Protein AF-A0A2H0P8G1-F1 (afdb_monomer_lite)

Secondary structure (DSSP, 8-state):
----------TTSHHHHHH--HHIIIIII--TTTS-GGGTBSTT---GGGB-TTHHHHHHTSSS-SS---S-GGGTS-SS----TT--TTHHHHTHHHHHHHHHHHTTT--HHHHHHHHT-TTS--TTT--TTGGGTHHHHHHH-GGGGGGT--HHHHHHHHT-TT--

Sequence (168 aa):
MCVCVAGHTKSKEAAIKKLFDHQMHTDNFFTPSDVPCETCHVNDQYEWKNMDRQGCHKCHNAKEPIMPATDPCTMCHDKYRVKPANHKVNWRLEHKTPAQANSQECRACHKERFCIKCHEERNYIMLDMHKRNYKYFHSIDARLDPKKCDRCHTVSYCTSCHTNPRIK

Radius of gyration: 25.37 Å; chains: 1; bounding box: 53×33×76 Å

pLDDT: mean 73.37, std 15.27, range [28.12, 92.69]

Foldseek 3Di:
DDDDDDDDDDDPPVLQVVLDDPCCCCPPPDPCVRPPPCLFAPPPPPDPVRTDPCSVCVAQVDPDHPDHPPDDPCSNVPDPPPDPPCNDPCCVVVVVVVCVVDVPVVVSHDDPVVVCVPVQDPPDCPVPPAHPCCVVVCVVVCVVPVVVCVVHDDPVNVCVQVVDPPDD

Structure (mmCIF, N/CA/C/O backbone):
data_AF-A0A2H0P8G1-F1
#
_entry.id   AF-A0A2H0P8G1-F1
#
loop_
_atom_site.group_PDB
_atom_site.id
_atom_site.type_symbol
_atom_site.label_atom_id
_atom_site.label_alt_id
_atom_site.label_comp_id
_atom_site.label_asym_id
_atom_site.label_entity_id
_atom_site.label_seq_id
_atom_site.pdbx_PDB_ins_code
_atom_site.Cartn_x
_atom_site.Cartn_y
_atom_site.Cartn_z
_atom_site.occupancy
_atom_site.B_iso_or_equiv
_atom_site.auth_seq_id
_atom_site.auth_comp_id
_atom_site.auth_asym_id
_atom_site.auth_atom_id
_atom_site.pdbx_PDB_model_num
ATOM 1 N N . MET A 1 1 ? -23.193 -2.548 35.865 1.00 28.12 1 MET A N 1
ATOM 2 C CA . MET A 1 1 ? -24.244 -1.989 34.986 1.00 28.12 1 MET A CA 1
ATOM 3 C C . MET A 1 1 ? -23.661 -0.758 34.313 1.00 28.12 1 MET A C 1
ATOM 5 O O . MET A 1 1 ? -23.510 0.260 34.972 1.00 28.12 1 MET A O 1
ATOM 9 N N . CYS A 1 2 ? -23.204 -0.885 33.067 1.00 30.02 2 CYS A N 1
ATOM 10 C CA . CYS A 1 2 ? -22.589 0.215 32.323 1.00 30.02 2 CYS A CA 1
ATOM 11 C C . CYS A 1 2 ? -23.701 0.935 31.546 1.00 30.02 2 CYS A C 1
ATOM 13 O O . CYS A 1 2 ? -24.391 0.302 30.752 1.00 30.02 2 CYS A O 1
ATOM 15 N N . VAL A 1 3 ? -23.938 2.216 31.828 1.00 30.86 3 VAL A N 1
ATOM 16 C CA . VAL A 1 3 ? -24.992 3.008 31.177 1.00 30.86 3 VAL A CA 1
ATOM 17 C C . VAL A 1 3 ? -24.334 3.888 30.119 1.00 30.86 3 VAL A C 1
ATOM 19 O O . VAL A 1 3 ? -23.653 4.856 30.447 1.00 30.86 3 VAL A O 1
ATOM 22 N N . CYS A 1 4 ? -24.516 3.545 28.843 1.00 39.25 4 CYS A N 1
ATOM 23 C CA . CYS A 1 4 ? -24.036 4.354 27.725 1.00 39.25 4 CYS A CA 1
ATOM 24 C C . CYS A 1 4 ? -24.962 5.561 27.513 1.00 39.25 4 CYS A C 1
ATOM 26 O O . CYS A 1 4 ? -26.141 5.408 27.197 1.00 39.25 4 CYS A O 1
ATOM 28 N N . VAL A 1 5 ? -24.429 6.775 27.662 1.00 37.91 5 VAL A N 1
ATOM 29 C CA . VAL A 1 5 ? -25.173 8.013 27.393 1.00 37.91 5 VAL A CA 1
ATOM 30 C C . VAL A 1 5 ? -25.162 8.284 25.886 1.00 37.91 5 VAL A C 1
ATOM 32 O O . VAL A 1 5 ? -24.130 8.608 25.298 1.00 37.91 5 VAL A O 1
ATOM 35 N N . ALA A 1 6 ? -26.321 8.144 25.246 1.00 44.09 6 ALA A N 1
ATOM 36 C CA . ALA A 1 6 ? -26.520 8.498 23.846 1.00 44.09 6 ALA A CA 1
ATOM 37 C C . ALA A 1 6 ? -26.500 10.028 23.673 1.00 44.09 6 ALA A C 1
ATOM 39 O O . ALA A 1 6 ? -27.291 10.736 24.292 1.00 44.09 6 ALA A O 1
ATOM 40 N N . GLY A 1 7 ? -25.622 10.557 22.811 1.00 37.62 7 GLY A N 1
ATOM 41 C CA . GLY A 1 7 ? -25.603 11.998 22.551 1.00 37.62 7 GLY A CA 1
ATOM 42 C C . GLY A 1 7 ? -24.702 12.492 21.416 1.00 37.62 7 GLY A C 1
ATOM 43 O O . GLY A 1 7 ? -23.484 12.554 21.548 1.00 37.62 7 GLY A O 1
ATOM 44 N N . HIS A 1 8 ? -25.367 12.987 20.367 1.00 31.09 8 HIS A N 1
ATOM 45 C CA . HIS A 1 8 ? -25.001 14.117 19.495 1.00 31.09 8 HIS A CA 1
ATOM 46 C C . HIS A 1 8 ? -24.235 13.888 18.170 1.00 31.09 8 HIS A C 1
ATOM 48 O O . HIS A 1 8 ? -23.299 13.096 18.023 1.00 31.09 8 HIS A O 1
ATOM 54 N N . THR A 1 9 ? -24.736 14.632 17.177 1.00 48.38 9 THR A N 1
ATOM 55 C CA . THR A 1 9 ? -24.603 14.547 15.716 1.00 48.38 9 THR A CA 1
ATOM 56 C C . THR A 1 9 ? -23.606 15.563 15.147 1.00 48.38 9 THR A C 1
ATOM 58 O O . THR A 1 9 ? -23.790 16.747 15.418 1.00 48.38 9 THR A O 1
ATOM 61 N N . LYS A 1 10 ? -22.675 15.165 14.254 1.00 37.09 10 LYS A N 1
ATOM 62 C CA . LYS A 1 10 ? -22.140 16.012 13.156 1.00 37.09 10 LYS A CA 1
ATOM 63 C C . LYS A 1 10 ? -21.762 15.189 11.906 1.00 37.09 10 LYS A C 1
ATOM 65 O O . LYS A 1 10 ? -21.290 14.058 11.960 1.00 37.09 10 LYS A O 1
ATOM 70 N N . SER A 1 11 ? -22.002 15.788 10.743 1.00 42.31 11 SER A N 1
ATOM 71 C CA . SER A 1 11 ? -22.266 15.174 9.429 1.00 42.31 11 SER A CA 1
ATOM 72 C C . SER A 1 11 ? -21.099 14.509 8.674 1.00 42.31 11 SER A C 1
ATOM 74 O O . SER A 1 11 ? -21.317 13.987 7.585 1.00 42.31 11 SER A O 1
ATOM 76 N N . LYS A 1 12 ? -19.878 14.453 9.224 1.00 40.00 12 LYS A N 1
ATOM 77 C CA . LYS A 1 12 ? -18.768 13.624 8.683 1.00 40.00 12 LYS A CA 1
ATOM 78 C C . LYS A 1 12 ? -18.439 12.405 9.556 1.00 40.00 12 LYS A C 1
ATOM 80 O O . LYS A 1 12 ? -17.724 11.513 9.112 1.00 40.00 12 LYS A O 1
ATOM 85 N N . GLU A 1 13 ? -18.985 12.356 10.769 1.00 41.91 13 GLU A N 1
ATOM 86 C CA . GLU A 1 13 ? -18.792 11.299 11.776 1.00 41.91 13 GLU A CA 1
ATOM 87 C C . GLU A 1 13 ? -19.858 10.196 11.668 1.00 41.91 13 GLU A C 1
ATOM 89 O O . GLU A 1 13 ? -19.746 9.141 12.288 1.00 41.91 13 GLU A O 1
ATOM 94 N N . ALA A 1 14 ? -20.883 10.426 10.843 1.00 42.09 14 ALA A N 1
ATOM 95 C CA . ALA A 1 14 ? -21.993 9.508 10.646 1.00 42.09 14 ALA A CA 1
ATOM 96 C C . ALA A 1 14 ? -21.565 8.173 10.021 1.00 42.09 14 ALA A C 1
ATOM 98 O O . ALA A 1 14 ? -22.169 7.167 10.346 1.00 42.09 14 ALA A O 1
ATOM 99 N N . ALA A 1 15 ? -20.529 8.127 9.173 1.00 47.50 15 ALA A N 1
ATOM 100 C CA . ALA A 1 15 ? -20.183 6.915 8.422 1.00 47.50 15 ALA A CA 1
ATOM 101 C C . ALA A 1 15 ? -19.787 5.736 9.329 1.00 47.50 15 ALA A C 1
ATOM 103 O O . ALA A 1 15 ? -20.384 4.674 9.219 1.00 47.50 15 ALA A O 1
ATOM 104 N N . ILE A 1 16 ? -18.862 5.931 10.279 1.00 47.97 16 ILE A N 1
ATOM 105 C CA . ILE A 1 16 ? -18.440 4.857 11.201 1.00 47.97 16 ILE A CA 1
ATOM 106 C C . ILE A 1 16 ? -19.551 4.546 12.212 1.00 47.97 16 ILE A C 1
ATOM 108 O O . ILE A 1 16 ? -19.827 3.378 12.451 1.00 47.97 16 ILE A O 1
ATOM 112 N N . LYS A 1 17 ? -20.255 5.564 12.738 1.00 50.66 17 LYS A N 1
ATOM 113 C CA . LYS A 1 17 ? -21.415 5.358 13.631 1.00 50.66 17 LYS A CA 1
ATOM 114 C C . LYS A 1 17 ? -22.565 4.589 12.967 1.00 50.66 17 LYS A C 1
ATOM 116 O O . LYS A 1 17 ? -23.349 3.970 13.667 1.00 50.66 17 LYS A O 1
ATOM 121 N N . LYS A 1 18 ? -22.688 4.643 11.637 1.00 56.03 18 LYS A N 1
ATOM 122 C CA . LYS A 1 18 ? -23.694 3.881 10.880 1.00 56.03 18 LYS A CA 1
ATOM 123 C C . LYS A 1 18 ? -23.269 2.437 10.607 1.00 56.03 18 LYS A C 1
ATOM 125 O O . LYS A 1 18 ? -24.108 1.641 10.209 1.00 56.03 18 LYS A O 1
ATOM 130 N N . LEU A 1 19 ? -21.977 2.140 10.745 1.00 63.88 19 LEU A N 1
ATOM 131 C CA . LEU A 1 19 ? -21.375 0.852 10.399 1.00 63.88 19 LEU A CA 1
ATOM 132 C C . LEU A 1 19 ? -21.014 0.017 11.631 1.00 63.88 19 LEU A C 1
ATOM 134 O O . LEU A 1 19 ? -21.033 -1.205 11.548 1.00 63.88 19 LEU A O 1
ATOM 138 N N . PHE A 1 20 ? -20.681 0.661 12.753 1.00 73.81 20 PHE A N 1
ATOM 139 C CA . PHE A 1 20 ? -20.391 -0.007 14.017 1.00 73.81 20 PHE A CA 1
ATOM 140 C C . PHE A 1 20 ? -21.592 0.083 14.959 1.00 73.81 20 PHE A C 1
ATOM 142 O O . PHE A 1 20 ? -21.941 1.166 15.431 1.00 73.81 20 PHE A O 1
ATOM 149 N N . ASP A 1 21 ? -22.192 -1.070 15.243 1.00 78.69 21 ASP A N 1
ATOM 150 C CA . ASP A 1 21 ? -23.281 -1.230 16.201 1.00 78.69 21 ASP A CA 1
ATOM 151 C C . ASP A 1 21 ? -22.732 -1.863 17.487 1.00 78.69 21 ASP A C 1
ATOM 153 O O . ASP A 1 21 ? -22.347 -3.034 17.505 1.00 78.69 21 ASP A O 1
ATOM 157 N N . HIS A 1 22 ? -22.666 -1.069 18.558 1.00 79.06 22 HIS A N 1
ATOM 158 C CA . HIS A 1 22 ? -22.127 -1.514 19.843 1.00 79.06 22 HIS A CA 1
ATOM 159 C C . HIS A 1 22 ? -22.974 -2.631 20.459 1.00 79.06 22 HIS A C 1
ATOM 161 O O . HIS A 1 22 ? -22.411 -3.553 21.039 1.00 79.06 22 HIS A O 1
ATOM 167 N N . GLN A 1 23 ? -24.300 -2.569 20.306 1.00 77.50 23 GLN A N 1
ATOM 168 C CA . GLN A 1 23 ? -25.208 -3.566 20.860 1.00 77.50 23 GLN A CA 1
ATOM 169 C C . GLN A 1 23 ? -25.056 -4.893 20.118 1.00 77.50 23 GLN A C 1
ATOM 171 O O . GLN A 1 23 ? -24.979 -5.948 20.733 1.00 77.50 23 GLN A O 1
ATOM 176 N N . MET A 1 24 ? -24.910 -4.847 18.793 1.00 75.81 24 MET A N 1
ATOM 177 C CA . MET A 1 24 ? -24.589 -6.036 18.009 1.00 75.81 24 MET A CA 1
ATOM 178 C C . MET A 1 24 ? -23.293 -6.697 18.506 1.00 75.81 24 MET A C 1
ATOM 180 O O . MET A 1 24 ? -23.287 -7.903 18.731 1.00 75.81 24 MET A O 1
ATOM 184 N N . HIS A 1 25 ? -22.234 -5.928 18.773 1.00 78.56 25 HIS A N 1
ATOM 185 C CA . HIS A 1 25 ? -20.965 -6.488 19.252 1.00 78.56 25 HIS A CA 1
ATOM 186 C C . HIS A 1 25 ? -21.033 -7.025 20.690 1.00 78.56 25 HIS A C 1
ATOM 188 O O . HIS A 1 25 ? -20.426 -8.062 20.938 1.00 78.56 25 HIS A O 1
ATOM 194 N N . THR A 1 26 ? -21.758 -6.378 21.611 1.00 77.38 26 THR A N 1
ATOM 195 C CA . THR A 1 26 ? -21.831 -6.810 23.023 1.00 77.38 26 THR A CA 1
ATOM 196 C C . THR A 1 26 ? -22.905 -7.849 23.329 1.00 77.38 26 THR A C 1
ATOM 198 O O . THR A 1 26 ? -22.782 -8.585 24.306 1.00 77.38 26 THR A O 1
ATOM 201 N N . ASP A 1 27 ? -23.969 -7.901 22.530 1.00 71.62 27 ASP A N 1
ATOM 202 C CA . ASP A 1 27 ? -25.131 -8.743 22.827 1.00 71.62 27 ASP A CA 1
ATOM 203 C C . ASP A 1 27 ? -25.162 -9.991 21.935 1.00 71.62 27 ASP A C 1
ATOM 205 O O . ASP A 1 27 ? -25.632 -11.039 22.370 1.00 71.62 27 ASP A O 1
ATOM 209 N N . ASN A 1 28 ? -24.649 -9.901 20.698 1.00 65.50 28 ASN A N 1
ATOM 210 C CA . ASN A 1 28 ? -24.768 -10.983 19.712 1.00 65.50 28 ASN A CA 1
ATOM 211 C C . ASN A 1 28 ? -23.452 -11.701 19.382 1.00 65.50 28 ASN A C 1
ATOM 213 O O . ASN A 1 28 ? -23.506 -12.818 18.870 1.00 65.50 28 ASN A O 1
ATOM 217 N N . PHE A 1 29 ? -22.288 -11.088 19.630 1.00 66.94 29 PHE A N 1
ATOM 218 C CA . PHE A 1 29 ? -20.992 -11.671 19.242 1.00 66.94 29 PHE A CA 1
ATOM 219 C C . PHE A 1 29 ? -20.011 -11.837 20.400 1.00 66.94 29 PHE A C 1
ATOM 221 O O . PHE A 1 29 ? -19.316 -12.850 20.438 1.00 66.94 29 PHE A O 1
ATOM 228 N N . PHE A 1 30 ? -19.945 -10.887 21.335 1.00 72.12 30 PHE A N 1
ATOM 229 C CA . PHE A 1 30 ? -18.957 -10.910 22.411 1.00 72.12 30 PHE A CA 1
ATOM 230 C C . PHE A 1 30 ? -19.566 -10.475 23.734 1.00 72.12 30 PHE A C 1
ATOM 232 O O . PHE A 1 30 ? -20.121 -9.389 23.827 1.00 72.12 30 PHE A O 1
ATOM 239 N N . THR A 1 31 ? -19.393 -11.269 24.788 1.00 66.81 31 THR A N 1
ATOM 240 C CA . THR A 1 31 ? -19.692 -10.796 26.143 1.00 66.81 31 THR A CA 1
ATOM 241 C C . THR A 1 31 ? -18.481 -10.044 26.717 1.00 66.81 31 THR A C 1
ATOM 243 O O . THR A 1 31 ? -17.351 -10.303 26.290 1.00 66.81 31 THR A O 1
ATOM 246 N N . PRO A 1 32 ? -18.651 -9.165 27.727 1.00 66.38 32 PRO A N 1
ATOM 247 C CA . PRO A 1 32 ? -17.521 -8.537 28.427 1.00 66.38 32 PRO A CA 1
ATOM 248 C C . PRO A 1 32 ? -16.532 -9.540 29.045 1.00 66.38 32 PRO A C 1
ATOM 250 O O . PRO A 1 32 ? -15.410 -9.173 29.382 1.00 66.38 32 PRO A O 1
ATOM 253 N N . SER A 1 33 ? -16.953 -10.797 29.216 1.00 67.88 33 SER A N 1
ATOM 254 C CA . SER A 1 33 ? -16.124 -11.907 29.685 1.00 67.88 33 SER A CA 1
ATOM 255 C C . SER A 1 33 ? -15.167 -12.427 28.606 1.00 67.88 33 SER A C 1
ATOM 257 O O . SER A 1 33 ? -14.058 -12.838 28.933 1.00 67.88 33 SER A O 1
ATOM 259 N N . ASP A 1 34 ? -15.583 -12.388 27.337 1.00 75.75 34 ASP A N 1
ATOM 260 C CA . ASP A 1 34 ? -14.819 -12.907 26.194 1.00 75.75 34 ASP A CA 1
ATOM 261 C C . ASP A 1 34 ? -13.966 -11.819 25.533 1.00 75.75 34 ASP A C 1
ATOM 263 O O . ASP A 1 34 ? -12.836 -12.066 25.107 1.00 75.75 34 ASP A O 1
ATOM 267 N N . VAL A 1 35 ? -14.501 -10.598 25.454 1.00 81.00 35 VAL A N 1
ATOM 268 C CA . VAL A 1 35 ? -13.804 -9.422 24.928 1.00 81.00 35 VAL A CA 1
ATOM 269 C C . VAL A 1 35 ? -13.973 -8.272 25.923 1.00 81.00 35 VAL A C 1
ATOM 271 O O . VAL A 1 35 ? -15.019 -7.619 25.932 1.00 81.00 35 VAL A O 1
ATOM 274 N N . PRO A 1 36 ? -12.950 -7.998 26.755 1.00 83.44 36 PRO A N 1
ATOM 275 C CA . PRO A 1 36 ? -12.981 -6.890 27.703 1.00 83.44 36 PRO A CA 1
ATOM 276 C C . PRO A 1 36 ? -13.148 -5.544 26.992 1.00 83.44 36 PRO A C 1
ATOM 278 O O . PRO A 1 36 ? -12.657 -5.363 25.870 1.00 83.44 36 PRO A O 1
ATOM 281 N N . CYS A 1 37 ? -13.789 -4.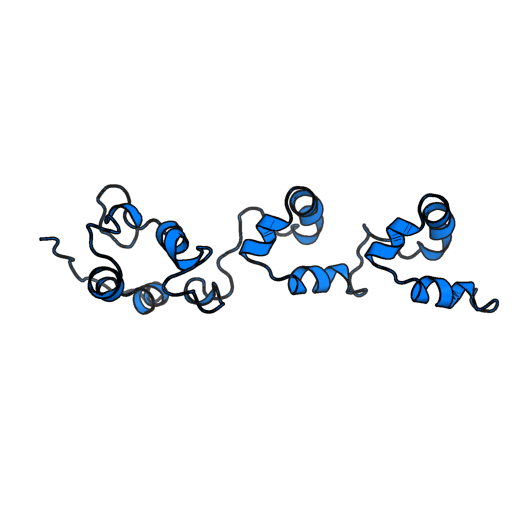580 27.653 1.00 80.69 37 CYS A N 1
ATOM 282 C CA . CYS A 1 37 ? -14.056 -3.242 27.114 1.00 80.69 37 CYS A CA 1
ATOM 283 C C . CYS A 1 37 ? -12.774 -2.532 26.645 1.00 80.69 37 CYS A C 1
ATOM 285 O O . CYS A 1 37 ? -12.772 -1.815 25.641 1.00 80.69 37 CYS A O 1
ATOM 287 N N . GLU A 1 38 ? -11.667 -2.784 27.340 1.00 82.69 38 GLU A N 1
ATOM 288 C CA . GLU A 1 38 ? -10.333 -2.232 27.099 1.00 82.69 38 GLU A CA 1
ATOM 289 C C . GLU A 1 38 ? -9.733 -2.706 25.768 1.00 82.69 38 GLU A C 1
ATOM 291 O O . GLU A 1 38 ? -8.777 -2.129 25.252 1.00 82.69 38 GLU A O 1
ATOM 296 N N . THR A 1 39 ? -10.311 -3.747 25.163 1.00 82.81 39 THR A N 1
ATOM 297 C CA . THR A 1 39 ? -9.944 -4.194 23.814 1.00 82.81 39 THR A CA 1
ATOM 298 C C . THR A 1 39 ? -10.216 -3.109 22.777 1.00 82.81 39 THR A C 1
ATOM 300 O O . THR A 1 39 ? -9.486 -3.024 21.785 1.00 82.81 39 THR A O 1
ATOM 303 N N . CYS A 1 40 ? -11.248 -2.297 23.020 1.00 80.75 40 CYS A N 1
ATOM 304 C CA . CYS A 1 40 ? -11.702 -1.231 22.138 1.00 80.75 40 CYS A CA 1
ATOM 305 C C . CYS A 1 40 ? -11.501 0.156 22.764 1.00 80.75 40 CYS A C 1
ATOM 307 O O . CYS A 1 40 ? -11.236 1.107 22.038 1.00 80.75 40 CYS A O 1
ATOM 309 N N . HIS A 1 41 ? -11.597 0.303 24.085 1.00 82.56 41 HIS A N 1
ATOM 310 C CA . HIS A 1 41 ? -11.503 1.590 24.779 1.00 82.56 41 HIS A CA 1
ATOM 311 C C . HIS A 1 41 ? -10.162 1.768 25.490 1.00 82.56 41 HIS A C 1
ATOM 313 O O . HIS A 1 41 ? -9.666 0.857 26.141 1.00 82.56 41 HIS A O 1
ATOM 319 N N . VAL A 1 42 ? -9.580 2.966 25.408 1.00 80.69 42 VAL A N 1
ATOM 320 C CA . VAL A 1 42 ? -8.323 3.284 26.099 1.00 80.69 42 VAL A CA 1
ATOM 321 C C . VAL A 1 42 ? -8.620 3.958 27.445 1.00 80.69 42 VAL A C 1
ATOM 323 O O . VAL A 1 42 ? -9.359 4.940 27.490 1.00 80.69 42 VAL A O 1
ATOM 326 N N . ASN A 1 43 ? -8.002 3.474 28.531 1.00 70.31 43 ASN A N 1
ATOM 327 C CA . ASN A 1 43 ? -7.988 4.092 29.871 1.00 70.31 43 ASN A CA 1
ATOM 328 C C . ASN A 1 43 ? -9.377 4.407 30.469 1.00 70.31 43 ASN A C 1
ATOM 330 O O . ASN A 1 43 ? -9.600 5.534 30.915 1.00 70.31 43 ASN A O 1
ATOM 334 N N . ASP A 1 44 ? -10.321 3.459 30.434 1.00 65.44 44 ASP A N 1
ATOM 335 C CA . ASP A 1 44 ? -11.703 3.641 30.928 1.00 65.44 44 ASP A CA 1
ATOM 336 C C . ASP A 1 44 ? -12.456 4.831 30.308 1.00 65.44 44 ASP A C 1
ATOM 338 O O . ASP A 1 44 ? -13.485 5.289 30.811 1.00 65.44 44 ASP A O 1
ATOM 342 N N . GLN A 1 45 ? -11.968 5.352 29.181 1.00 66.38 45 GLN A N 1
ATOM 343 C CA . GLN A 1 45 ? -12.658 6.400 28.452 1.00 66.38 45 GLN A CA 1
ATOM 344 C C . GLN A 1 45 ? -13.605 5.766 27.441 1.00 66.38 45 GLN A C 1
ATOM 346 O O . GLN A 1 45 ? -13.253 5.450 26.304 1.00 66.38 45 GLN A O 1
ATOM 351 N N . TYR A 1 46 ? -14.857 5.628 27.866 1.00 69.06 46 TYR A N 1
ATOM 352 C CA . TYR A 1 46 ? -15.956 5.076 27.072 1.00 69.06 46 TYR A CA 1
ATOM 353 C C . TYR A 1 46 ? -16.504 6.058 26.015 1.00 69.06 46 TYR A C 1
ATOM 355 O O . TYR A 1 46 ? -17.590 5.869 25.469 1.00 69.06 46 TYR A O 1
ATOM 363 N N . GLU A 1 47 ? -15.748 7.109 25.679 1.00 68.06 47 GLU A N 1
ATOM 364 C CA . GLU A 1 47 ? -16.064 7.981 24.552 1.00 68.06 47 GLU A CA 1
ATOM 365 C C . GLU A 1 47 ? -15.542 7.392 23.237 1.00 68.06 47 GLU A C 1
ATOM 367 O O . GLU A 1 47 ? -14.362 7.077 23.092 1.00 68.06 47 GLU A O 1
ATOM 372 N N . TRP A 1 48 ? -16.404 7.346 22.218 1.00 64.19 48 TRP A N 1
ATOM 373 C CA . TRP A 1 48 ? -16.077 6.848 20.871 1.00 64.19 48 TRP A CA 1
ATOM 374 C C . TRP A 1 48 ? -14.843 7.512 20.232 1.00 64.19 48 TRP A 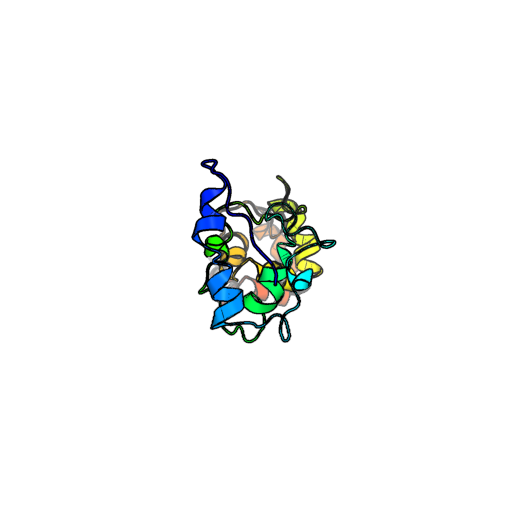C 1
ATOM 376 O O . TRP A 1 48 ? -14.202 6.935 19.353 1.00 64.19 48 TRP A O 1
ATOM 386 N N . LYS A 1 49 ? -14.514 8.739 20.651 1.00 68.38 49 LYS A N 1
ATOM 387 C CA . LYS A 1 49 ? -13.364 9.506 20.152 1.00 68.38 49 LYS A CA 1
ATOM 388 C C . LYS A 1 49 ? -12.027 8.886 20.557 1.00 68.38 49 LYS A C 1
ATOM 390 O O . LYS A 1 49 ? -11.056 9.054 19.824 1.00 68.38 49 LYS A O 1
ATOM 395 N N . ASN A 1 50 ? -12.011 8.153 21.669 1.00 70.94 50 ASN A N 1
ATOM 396 C CA . ASN A 1 50 ? -10.816 7.600 22.306 1.00 70.94 50 ASN A CA 1
ATOM 397 C C . ASN A 1 50 ? -10.742 6.070 22.171 1.00 70.94 50 ASN A C 1
ATOM 399 O O . ASN A 1 50 ? -9.983 5.411 22.876 1.00 70.94 50 ASN A O 1
ATOM 403 N N . MET A 1 51 ? -11.528 5.507 21.250 1.00 76.69 51 MET A N 1
ATOM 404 C CA . MET A 1 51 ? -11.482 4.091 20.902 1.00 76.69 51 MET A CA 1
ATOM 405 C C . MET A 1 51 ? -10.189 3.762 20.139 1.00 76.69 51 MET A C 1
ATOM 407 O O . MET A 1 51 ? -9.840 4.449 19.168 1.00 76.69 51 MET A O 1
ATOM 411 N N . ASP A 1 52 ? -9.513 2.678 20.522 1.00 80.38 52 ASP A N 1
ATOM 412 C CA . ASP A 1 52 ? -8.429 2.097 19.738 1.00 80.38 52 ASP A CA 1
ATOM 413 C C . ASP A 1 52 ? -9.004 1.434 18.482 1.00 80.38 52 ASP A C 1
ATOM 415 O O . ASP A 1 52 ? -9.572 0.342 18.504 1.00 80.38 52 ASP A O 1
ATOM 419 N N . ARG A 1 53 ? -8.825 2.101 17.341 1.00 76.75 53 ARG A N 1
ATOM 420 C CA . ARG A 1 53 ? -9.286 1.598 16.039 1.00 76.75 53 ARG A CA 1
ATOM 421 C C . ARG A 1 53 ? -8.561 0.322 15.611 1.00 76.75 53 ARG A C 1
ATOM 423 O O . ARG A 1 53 ? -9.065 -0.374 14.733 1.00 76.75 53 ARG A O 1
ATOM 430 N N . GLN A 1 54 ? -7.406 0.003 16.203 1.00 79.19 54 GLN A N 1
ATOM 431 C CA . GLN A 1 54 ? -6.736 -1.276 15.960 1.00 79.19 54 GLN A CA 1
ATOM 432 C C . GLN A 1 54 ? -7.483 -2.447 16.605 1.00 79.19 54 GLN A C 1
ATOM 434 O O . GLN A 1 54 ? -7.345 -3.573 16.126 1.00 79.19 54 GLN A O 1
ATOM 439 N N . GLY A 1 55 ? -8.333 -2.191 17.607 1.00 81.38 55 GLY A N 1
ATOM 440 C CA . GLY A 1 55 ? -9.217 -3.195 18.199 1.00 81.38 55 GLY A CA 1
ATOM 441 C C . GLY A 1 55 ? -10.060 -3.921 17.147 1.00 81.38 55 GLY A C 1
ATOM 442 O O . GLY A 1 55 ? -10.138 -5.146 17.166 1.00 81.38 55 GLY A O 1
ATOM 443 N N . CYS A 1 56 ? -10.567 -3.204 16.137 1.00 79.94 56 CYS A N 1
ATOM 444 C CA . CYS A 1 56 ? -11.342 -3.797 15.042 1.00 79.94 56 CYS A CA 1
ATOM 445 C C . CYS A 1 56 ? -10.552 -4.863 14.257 1.00 79.94 56 CYS A C 1
ATOM 447 O O . CYS A 1 56 ? -11.109 -5.877 13.835 1.00 79.94 56 CYS A O 1
ATOM 449 N N . HIS A 1 57 ? -9.246 -4.655 14.055 1.00 80.06 57 HIS A N 1
ATOM 450 C CA . HIS A 1 57 ? -8.409 -5.575 13.282 1.00 80.06 57 HIS A CA 1
ATOM 451 C C . HIS A 1 57 ? -8.115 -6.884 14.017 1.00 80.06 57 HIS A C 1
ATOM 453 O O . HIS A 1 57 ? -7.846 -7.878 13.345 1.00 80.06 57 HIS A O 1
ATOM 459 N N . LYS A 1 58 ? -8.206 -6.918 15.355 1.00 80.31 58 LYS A N 1
ATOM 460 C CA . LYS A 1 58 ? -7.957 -8.138 16.144 1.00 80.31 58 LYS A CA 1
ATOM 461 C C . LYS A 1 58 ? -8.872 -9.292 15.723 1.00 80.31 58 LYS A C 1
ATOM 463 O O . LYS A 1 58 ? -8.425 -10.432 15.694 1.00 80.31 58 LYS A O 1
ATOM 468 N N . CYS A 1 59 ? -10.116 -8.983 15.353 1.00 79.88 59 CYS A N 1
ATOM 469 C CA . CYS A 1 59 ? -11.104 -9.979 14.938 1.00 79.88 59 CYS A CA 1
ATOM 470 C C . CYS A 1 59 ? -11.355 -9.959 13.425 1.00 79.88 59 CYS A C 1
ATOM 472 O O . CYS A 1 59 ? -11.354 -11.011 12.796 1.00 79.88 59 CYS A O 1
ATOM 474 N N . HIS A 1 60 ? -11.533 -8.784 12.809 1.00 78.00 60 HIS A N 1
ATOM 475 C CA . HIS A 1 60 ? -11.922 -8.701 11.393 1.00 78.00 60 HIS A CA 1
ATOM 476 C C . HIS A 1 60 ? -10.765 -8.883 10.401 1.00 78.00 60 HIS A C 1
ATOM 478 O O . HIS A 1 60 ? -11.021 -9.118 9.222 1.00 78.00 60 HIS A O 1
ATOM 484 N N . ASN A 1 61 ? -9.511 -8.780 10.858 1.00 75.38 61 ASN A N 1
ATOM 485 C CA . ASN A 1 61 ? -8.310 -9.032 10.052 1.00 75.38 61 ASN A CA 1
ATOM 486 C C . ASN A 1 61 ? -7.542 -10.281 10.534 1.00 75.38 61 ASN A C 1
ATOM 488 O O . ASN A 1 61 ? -6.359 -10.452 10.243 1.00 75.38 61 ASN A O 1
ATOM 492 N N . ALA A 1 62 ? -8.205 -11.140 11.316 1.00 75.81 62 ALA A N 1
ATOM 493 C CA . ALA A 1 62 ? -7.668 -12.430 11.724 1.00 75.81 62 ALA A CA 1
ATOM 494 C C . ALA A 1 62 ? -7.668 -13.420 10.547 1.00 75.81 62 ALA A C 1
ATOM 496 O O . ALA A 1 62 ? -8.371 -13.232 9.555 1.00 75.81 62 ALA A O 1
ATOM 497 N N . LYS A 1 63 ? -6.900 -14.509 10.672 1.00 73.00 63 LYS A N 1
ATOM 498 C CA . LYS A 1 63 ? -6.848 -15.584 9.664 1.00 73.00 63 LYS A CA 1
ATOM 499 C C . LYS A 1 63 ? -8.217 -16.249 9.448 1.00 73.00 63 LYS A C 1
ATOM 501 O O . LYS A 1 63 ? -8.521 -16.653 8.331 1.00 73.00 63 LYS A O 1
ATOM 506 N N . GLU A 1 64 ? -9.023 -16.333 10.507 1.00 73.62 64 GLU A N 1
ATOM 507 C CA . GLU A 1 64 ? -10.363 -16.932 10.520 1.00 73.62 64 GLU A CA 1
ATOM 508 C C . GLU A 1 64 ? -11.339 -15.993 11.253 1.00 73.62 64 GLU A C 1
ATOM 510 O O . GLU A 1 64 ? -11.590 -16.150 12.447 1.00 73.62 64 GLU A O 1
ATOM 515 N N . PRO A 1 65 ? -11.832 -14.941 10.581 1.00 71.00 65 PRO A N 1
ATOM 516 C CA . PRO A 1 65 ? -12.709 -13.958 11.206 1.00 71.00 65 PRO A CA 1
ATOM 517 C C . PRO A 1 65 ? -14.141 -14.505 11.348 1.00 71.00 65 PRO A C 1
ATOM 519 O O . PRO A 1 65 ? -14.698 -15.043 10.394 1.00 71.00 65 PRO A O 1
ATOM 522 N N . ILE A 1 66 ? -14.764 -14.301 12.518 1.00 66.44 66 ILE A N 1
ATOM 523 C CA . ILE A 1 66 ? -16.167 -14.689 12.813 1.00 66.44 66 ILE A CA 1
ATOM 524 C C . ILE A 1 66 ? -17.139 -14.007 11.838 1.00 66.44 66 ILE A C 1
ATOM 526 O O . ILE A 1 66 ? -18.120 -14.589 11.385 1.00 66.44 66 ILE A O 1
ATOM 530 N N . MET A 1 67 ? -16.816 -12.767 11.473 1.00 62.22 67 MET A N 1
ATOM 531 C CA . MET A 1 67 ? -17.419 -12.049 10.364 1.00 62.22 67 MET A CA 1
ATOM 532 C C . MET A 1 67 ? -16.276 -11.411 9.571 1.00 62.22 67 MET A C 1
ATOM 534 O O . MET A 1 67 ? -15.755 -10.370 9.994 1.00 62.22 67 MET A O 1
ATOM 538 N N . PRO A 1 68 ? -15.813 -12.032 8.468 1.00 55.59 68 PRO A N 1
ATOM 539 C CA . PRO A 1 68 ? -14.839 -11.383 7.608 1.00 55.59 68 PRO A CA 1
ATOM 540 C C . PRO A 1 68 ? -15.430 -10.053 7.175 1.00 55.59 68 PRO A C 1
ATOM 542 O O . PRO A 1 68 ? -16.584 -9.999 6.746 1.00 55.59 68 PRO A O 1
ATOM 545 N N . ALA A 1 69 ? -14.643 -8.980 7.252 1.00 52.09 69 ALA A N 1
ATOM 546 C CA . ALA A 1 69 ? -14.936 -7.833 6.415 1.00 52.09 69 ALA A CA 1
ATOM 547 C C . ALA A 1 69 ? -14.925 -8.382 4.986 1.00 52.09 69 ALA A C 1
ATOM 549 O O . ALA A 1 69 ? -13.868 -8.754 4.478 1.00 52.09 69 ALA A O 1
ATOM 550 N N . THR A 1 70 ? -16.105 -8.569 4.394 1.00 48.69 70 THR A N 1
ATOM 551 C CA . THR A 1 70 ? -16.255 -9.056 3.027 1.00 48.69 70 THR A CA 1
ATOM 552 C C . THR A 1 70 ? -15.606 -8.007 2.149 1.00 48.69 70 THR A C 1
ATOM 554 O O . THR A 1 70 ? -16.242 -6.998 1.870 1.00 48.69 70 THR A O 1
ATOM 557 N N . ASP A 1 71 ? -14.317 -8.196 1.866 1.00 58.50 71 ASP A N 1
ATOM 558 C CA . ASP A 1 71 ? -13.428 -7.382 1.041 1.00 58.50 71 ASP A CA 1
ATOM 559 C C . ASP A 1 71 ? -14.174 -6.253 0.317 1.00 58.50 71 ASP A C 1
ATOM 561 O O . ASP A 1 71 ? -14.739 -6.467 -0.760 1.00 58.50 71 ASP A O 1
ATOM 565 N N . PRO A 1 72 ? -14.293 -5.086 0.975 1.00 66.81 72 PRO A N 1
ATOM 566 C CA . PRO A 1 72 ? -13.140 -4.215 1.148 1.00 66.81 72 PRO A CA 1
ATOM 567 C C . PRO A 1 72 ? -12.923 -3.666 2.571 1.00 66.81 72 PRO A C 1
ATOM 569 O O . PRO A 1 72 ? -13.860 -3.316 3.290 1.00 66.81 72 PRO A O 1
ATOM 572 N N . CYS A 1 73 ? -11.653 -3.382 2.901 1.00 68.50 73 CYS A N 1
ATOM 573 C CA . CYS A 1 73 ? -11.257 -2.455 3.975 1.00 68.50 73 CYS A CA 1
ATOM 574 C C . CYS A 1 73 ? -12.059 -1.141 3.911 1.00 68.50 73 CYS A C 1
ATOM 576 O O . CYS A 1 73 ? -12.209 -0.452 4.915 1.00 68.50 73 CYS A O 1
ATOM 578 N N . THR A 1 74 ? -12.599 -0.802 2.732 1.00 67.62 74 THR A N 1
ATOM 579 C CA . THR A 1 74 ? -13.444 0.364 2.496 1.00 67.62 74 THR A CA 1
ATOM 580 C C . THR A 1 74 ? -14.832 0.311 3.110 1.00 67.62 74 THR A C 1
ATOM 582 O O . THR A 1 74 ? -15.482 1.351 3.115 1.00 67.62 74 THR A O 1
ATOM 585 N N . MET A 1 75 ? -15.262 -0.828 3.666 1.00 69.12 75 MET A N 1
ATOM 586 C CA . MET A 1 75 ? -16.423 -0.857 4.558 1.00 69.12 75 MET A CA 1
ATOM 587 C C . MET A 1 75 ? -16.187 0.103 5.717 1.00 69.12 75 MET A C 1
ATOM 589 O O . MET A 1 75 ? -16.988 0.997 5.927 1.00 69.12 75 MET A O 1
ATOM 593 N N . CYS A 1 76 ? -15.033 0.011 6.382 1.00 72.56 76 CYS A N 1
ATOM 594 C CA . CYS A 1 76 ? -14.669 0.919 7.473 1.00 72.56 76 CYS A CA 1
ATOM 595 C C . CYS A 1 76 ? -13.847 2.133 6.995 1.00 72.56 76 CYS A C 1
ATOM 597 O O . CYS A 1 76 ? -13.880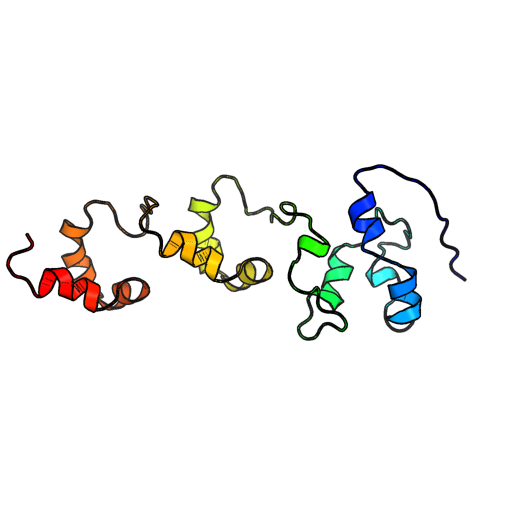 3.202 7.607 1.00 72.56 76 CYS A O 1
ATOM 599 N N . HIS A 1 77 ? -13.106 1.994 5.894 1.00 74.81 77 HIS A N 1
ATOM 600 C CA . HIS A 1 77 ? -12.163 2.989 5.384 1.00 74.81 77 HIS A CA 1
ATOM 601 C C . HIS A 1 77 ? -12.566 3.552 4.015 1.00 74.81 77 HIS A C 1
ATOM 603 O O . HIS A 1 77 ? -11.996 3.178 2.991 1.00 74.81 77 HIS A O 1
ATOM 609 N N . ASP A 1 78 ? -13.513 4.488 3.977 1.00 67.75 78 ASP A N 1
ATOM 610 C CA . ASP A 1 78 ? -14.003 5.066 2.718 1.00 67.75 78 ASP A CA 1
ATOM 611 C C . ASP A 1 78 ? -12.863 5.628 1.828 1.00 67.75 78 ASP A C 1
ATOM 613 O O . ASP A 1 78 ? -12.148 6.573 2.191 1.00 67.75 78 ASP A O 1
ATOM 617 N N . LYS A 1 79 ? -12.699 4.927 0.695 1.00 56.09 79 LYS A N 1
ATOM 618 C CA . LYS A 1 79 ? -11.941 5.090 -0.563 1.00 56.09 79 LYS A CA 1
ATOM 619 C C . LYS A 1 79 ? -10.509 5.657 -0.566 1.00 56.09 79 LYS A C 1
ATOM 621 O O . LYS A 1 79 ? -9.788 5.366 -1.516 1.00 56.09 79 LYS A O 1
ATOM 626 N N . TYR A 1 80 ? -10.043 6.394 0.447 1.00 54.47 80 TYR A N 1
ATOM 627 C CA . TYR A 1 80 ? -8.742 7.095 0.399 1.00 54.47 80 TYR A CA 1
ATOM 628 C C . TYR A 1 80 ? -8.011 7.272 1.741 1.00 54.47 80 TYR A C 1
ATOM 630 O O . TYR A 1 80 ? -7.049 8.038 1.808 1.00 54.47 80 TYR A O 1
ATOM 638 N N . ARG A 1 81 ? -8.437 6.616 2.829 1.00 62.00 81 ARG A N 1
ATOM 639 C CA . ARG A 1 81 ? -7.945 6.974 4.178 1.00 62.00 81 ARG A CA 1
ATOM 640 C C . ARG A 1 81 ? -6.909 6.055 4.812 1.00 62.00 81 ARG A C 1
ATOM 642 O O . ARG A 1 81 ? -6.273 6.488 5.768 1.00 62.00 81 ARG A O 1
ATOM 649 N N . VAL A 1 82 ? -6.675 4.850 4.292 1.00 73.19 82 VAL A N 1
ATOM 650 C CA . VAL A 1 82 ? -5.565 4.012 4.784 1.00 73.19 82 VAL A CA 1
ATOM 651 C C . VAL A 1 82 ? -4.363 4.232 3.891 1.00 73.19 82 VAL A C 1
ATOM 653 O O . VAL A 1 82 ? -4.099 3.491 2.950 1.00 73.19 82 VAL A O 1
ATOM 656 N N . LYS A 1 83 ? -3.668 5.327 4.170 1.00 78.00 83 LYS A N 1
ATOM 657 C CA . LYS A 1 83 ? -2.410 5.668 3.530 1.00 78.00 83 LYS A CA 1
ATOM 658 C C . LYS A 1 83 ? -1.333 5.666 4.613 1.00 78.00 83 LYS A C 1
ATOM 660 O O . LYS A 1 83 ? -1.306 6.600 5.415 1.00 78.00 83 LYS A O 1
ATOM 665 N N . PRO A 1 84 ? -0.483 4.629 4.681 1.00 80.94 84 PRO A N 1
ATOM 666 C CA . PRO A 1 84 ? 0.587 4.586 5.668 1.00 80.94 84 PRO A CA 1
ATOM 667 C C . PRO A 1 84 ? 1.534 5.784 5.514 1.00 80.94 84 PRO A C 1
ATOM 669 O O . PRO A 1 84 ? 1.685 6.338 4.422 1.00 80.94 84 PRO A O 1
ATOM 672 N N . ALA A 1 85 ? 2.205 6.177 6.598 1.00 83.38 85 ALA A N 1
ATOM 673 C CA . ALA A 1 85 ? 3.063 7.367 6.625 1.00 83.38 85 ALA A CA 1
ATOM 674 C C . ALA A 1 85 ? 4.214 7.335 5.595 1.00 83.38 85 ALA A C 1
ATOM 676 O O . ALA A 1 85 ? 4.705 8.383 5.171 1.00 83.38 85 ALA A O 1
ATOM 677 N N . ASN A 1 86 ? 4.630 6.141 5.161 1.00 82.56 86 ASN A N 1
ATOM 678 C CA . ASN A 1 86 ? 5.665 5.952 4.144 1.00 82.56 86 ASN A CA 1
ATOM 679 C C . ASN A 1 86 ? 5.177 6.205 2.703 1.00 82.56 86 ASN A C 1
ATOM 681 O O . ASN A 1 86 ? 6.009 6.396 1.822 1.00 82.56 86 ASN A O 1
ATOM 685 N N . HIS A 1 87 ? 3.867 6.292 2.443 1.00 89.19 87 HIS A N 1
ATOM 686 C CA . HIS A 1 87 ? 3.319 6.536 1.103 1.00 89.19 87 HIS A CA 1
ATOM 687 C C . HIS A 1 87 ? 3.438 8.020 0.702 1.00 89.19 87 HIS A C 1
ATOM 689 O O . HIS A 1 87 ? 2.462 8.702 0.402 1.00 89.19 87 HIS A O 1
ATOM 695 N N . LYS A 1 88 ? 4.637 8.591 0.712 1.00 88.06 88 LYS A N 1
ATOM 696 C CA . LYS A 1 88 ? 4.856 10.006 0.372 1.00 88.06 88 LYS A CA 1
ATOM 697 C C . LYS A 1 88 ? 4.671 10.265 -1.132 1.00 88.06 88 LYS A C 1
ATOM 699 O O . LYS A 1 88 ? 4.419 9.353 -1.916 1.00 88.06 88 LYS A O 1
ATOM 704 N N . VAL A 1 89 ? 4.738 11.530 -1.554 1.00 87.44 89 VAL A N 1
ATOM 705 C CA . VAL A 1 89 ? 4.534 11.937 -2.966 1.00 87.44 89 VAL A CA 1
ATOM 706 C C . VAL A 1 89 ? 5.484 11.196 -3.923 1.00 87.44 89 VAL A C 1
ATOM 708 O O . VAL A 1 89 ? 5.098 10.816 -5.025 1.00 87.44 89 VAL A O 1
ATOM 711 N N . ASN A 1 90 ? 6.702 10.924 -3.469 1.00 86.62 90 ASN A N 1
ATOM 712 C CA . ASN A 1 90 ? 7.766 10.211 -4.172 1.00 86.62 90 ASN A CA 1
ATOM 713 C C . ASN A 1 90 ? 7.737 8.680 -3.987 1.00 86.62 90 ASN A C 1
ATOM 715 O O . ASN A 1 90 ? 8.651 8.003 -4.455 1.00 86.62 90 ASN A O 1
ATOM 719 N N . TRP A 1 91 ? 6.686 8.106 -3.386 1.00 87.62 91 TRP A N 1
ATOM 720 C CA . TRP A 1 91 ? 6.577 6.660 -3.138 1.00 87.62 91 TRP A CA 1
ATOM 721 C C . TRP A 1 91 ? 6.827 5.809 -4.389 1.00 87.62 91 TRP A C 1
ATOM 723 O O . TRP A 1 91 ? 7.460 4.761 -4.318 1.00 87.62 91 TRP A O 1
ATOM 733 N N . ARG A 1 92 ? 6.409 6.282 -5.569 1.00 84.25 92 ARG A N 1
ATOM 734 C CA . ARG A 1 92 ? 6.651 5.574 -6.838 1.00 84.25 92 ARG A CA 1
ATOM 735 C C . ARG A 1 92 ? 8.135 5.290 -7.098 1.00 84.25 92 ARG A C 1
ATOM 737 O O . ARG A 1 92 ? 8.427 4.262 -7.692 1.00 84.25 92 ARG A O 1
ATOM 744 N N . LEU A 1 93 ? 9.040 6.149 -6.634 1.00 81.38 93 LEU A N 1
ATOM 745 C CA . LEU A 1 93 ? 10.490 5.978 -6.768 1.00 81.38 93 LEU A CA 1
ATOM 746 C C . LEU A 1 93 ? 11.105 5.260 -5.558 1.00 81.38 93 LEU A C 1
ATOM 748 O O . LEU A 1 93 ? 12.080 4.533 -5.699 1.00 81.38 93 LEU A O 1
ATOM 752 N N . GLU A 1 94 ? 10.527 5.432 -4.369 1.00 87.31 94 GLU A N 1
ATOM 753 C CA . GLU A 1 94 ? 11.127 4.941 -3.122 1.00 87.31 94 GLU A CA 1
ATOM 754 C C . GLU A 1 94 ? 10.613 3.573 -2.672 1.00 87.31 94 GLU A C 1
ATOM 756 O O . GLU A 1 94 ? 11.268 2.923 -1.863 1.00 87.31 94 GLU A O 1
ATOM 761 N N . HIS A 1 95 ? 9.479 3.097 -3.202 1.00 90.94 95 HIS A N 1
ATOM 762 C CA . HIS A 1 95 ? 8.858 1.847 -2.751 1.00 90.94 95 HIS A CA 1
ATOM 763 C C . HIS A 1 95 ? 9.714 0.600 -3.005 1.00 90.94 95 HIS A C 1
ATOM 765 O O . HIS A 1 95 ? 9.469 -0.428 -2.380 1.00 90.94 95 HIS A O 1
ATOM 771 N N . LYS A 1 96 ? 10.726 0.675 -3.883 1.00 87.69 96 LYS A N 1
ATOM 772 C CA . LYS A 1 96 ? 11.644 -0.434 -4.176 1.00 87.69 96 LYS A CA 1
ATOM 773 C C . LYS A 1 96 ? 12.308 -0.970 -2.908 1.00 87.69 96 LYS A C 1
ATOM 775 O O . LYS A 1 96 ? 12.273 -2.171 -2.676 1.00 87.69 96 LYS A O 1
ATOM 780 N N . THR A 1 97 ? 12.887 -0.094 -2.090 1.00 90.06 97 THR A N 1
ATOM 781 C CA . THR A 1 97 ? 13.619 -0.485 -0.877 1.00 90.06 97 THR A CA 1
ATOM 782 C C . THR A 1 97 ? 12.729 -1.220 0.136 1.00 90.06 97 THR A C 1
ATOM 784 O O . THR A 1 97 ? 13.069 -2.345 0.497 1.00 90.06 97 THR A O 1
ATOM 787 N N . PRO A 1 98 ? 11.572 -0.678 0.570 1.00 91.06 98 PRO A N 1
ATOM 788 C CA . PRO A 1 98 ? 10.676 -1.402 1.468 1.00 91.06 98 PRO A CA 1
ATOM 789 C C . PRO A 1 98 ? 10.041 -2.635 0.811 1.00 91.06 98 PRO A C 1
ATOM 791 O O . PRO A 1 98 ? 9.866 -3.639 1.492 1.00 91.06 98 PRO A O 1
ATOM 794 N N . ALA A 1 99 ? 9.757 -2.624 -0.498 1.00 90.38 99 ALA A N 1
ATOM 795 C CA . ALA A 1 99 ? 9.245 -3.811 -1.189 1.00 90.38 99 ALA A CA 1
ATOM 796 C C . ALA A 1 99 ? 10.272 -4.957 -1.224 1.00 90.38 99 ALA A C 1
ATOM 798 O O . ALA A 1 99 ? 9.894 -6.120 -1.098 1.00 90.38 99 ALA A O 1
ATOM 799 N N . GLN A 1 100 ? 11.563 -4.636 -1.367 1.00 87.75 100 GLN A N 1
ATOM 800 C CA . GLN A 1 100 ? 12.659 -5.605 -1.281 1.00 87.75 100 GLN A CA 1
ATOM 801 C C . GLN A 1 100 ? 12.885 -6.102 0.148 1.00 87.75 100 GLN A C 1
ATOM 803 O O . GLN A 1 100 ? 13.199 -7.274 0.331 1.00 87.75 100 GLN A O 1
ATOM 808 N N . ALA A 1 101 ? 12.725 -5.227 1.143 1.00 92.69 101 ALA A N 1
ATOM 809 C CA . ALA A 1 101 ? 12.879 -5.591 2.546 1.00 92.69 101 ALA A CA 1
ATOM 810 C C . ALA A 1 101 ? 11.744 -6.505 3.032 1.00 92.69 101 ALA A C 1
ATOM 812 O O . ALA A 1 101 ? 12.013 -7.528 3.656 1.00 92.69 101 ALA A O 1
ATOM 813 N N . ASN A 1 102 ? 10.483 -6.152 2.747 1.00 89.12 102 ASN A N 1
ATOM 814 C CA . ASN A 1 102 ? 9.325 -6.922 3.190 1.00 89.12 102 ASN A CA 1
ATOM 815 C C . ASN A 1 102 ? 8.073 -6.703 2.315 1.00 89.12 102 ASN A C 1
ATOM 817 O O . ASN A 1 102 ? 7.146 -5.972 2.667 1.00 89.12 102 ASN A O 1
ATOM 821 N N . SER A 1 103 ? 7.999 -7.395 1.175 1.00 87.81 103 SER A N 1
ATOM 822 C CA . SER A 1 103 ? 6.831 -7.338 0.276 1.00 87.81 103 SER A CA 1
ATOM 823 C C . SER A 1 103 ? 5.510 -7.800 0.921 1.00 87.81 103 SER A C 1
ATOM 825 O O . SER A 1 103 ? 4.427 -7.450 0.446 1.00 87.81 103 SER A O 1
ATOM 827 N N . GLN A 1 104 ? 5.579 -8.603 1.990 1.00 87.19 104 GLN A N 1
ATOM 828 C CA . GLN A 1 104 ? 4.421 -9.169 2.682 1.00 87.19 104 GLN A CA 1
ATOM 829 C C . GLN A 1 104 ? 3.578 -8.059 3.326 1.00 87.19 104 GLN A C 1
ATOM 831 O O . GLN A 1 104 ? 2.354 -8.149 3.302 1.00 87.19 104 GLN A O 1
ATOM 836 N N . GLU A 1 105 ? 4.203 -6.988 3.827 1.00 85.44 105 GLU A N 1
ATOM 837 C CA . GLU A 1 105 ? 3.500 -5.847 4.434 1.00 85.44 105 GLU A CA 1
ATOM 838 C C . GLU A 1 105 ? 2.576 -5.144 3.442 1.00 85.44 105 GLU A C 1
ATOM 840 O O . GLU A 1 105 ? 1.481 -4.708 3.793 1.00 85.44 105 GLU A O 1
ATOM 845 N N . CYS A 1 106 ? 2.975 -5.080 2.171 1.00 87.31 106 CYS A N 1
ATOM 846 C CA . CYS A 1 106 ? 2.150 -4.484 1.127 1.00 87.31 106 CYS A CA 1
ATOM 847 C C . CYS A 1 106 ? 0.855 -5.279 0.925 1.00 87.31 106 CYS A C 1
ATOM 849 O O . CYS A 1 106 ? -0.186 -4.686 0.643 1.00 87.31 106 CYS A O 1
ATOM 851 N N . ARG A 1 107 ? 0.899 -6.606 1.115 1.00 84.00 107 ARG A N 1
ATOM 852 C CA . ARG A 1 107 ? -0.246 -7.505 0.913 1.00 84.00 107 ARG A CA 1
ATOM 853 C C . ARG A 1 107 ? -1.334 -7.374 1.971 1.00 84.00 107 ARG A C 1
ATOM 855 O O . ARG A 1 107 ? -2.443 -7.842 1.736 1.00 84.00 107 ARG A O 1
ATOM 862 N N . ALA A 1 108 ? -1.056 -6.681 3.076 1.00 78.75 108 ALA A N 1
ATOM 863 C CA . ALA A 1 108 ? -2.077 -6.322 4.055 1.00 78.75 108 ALA A CA 1
ATOM 864 C C . ALA A 1 108 ? -3.146 -5.378 3.468 1.00 78.75 108 ALA A C 1
ATOM 866 O O . ALA A 1 108 ? -4.290 -5.402 3.908 1.00 78.75 108 ALA A O 1
ATOM 867 N N . CYS A 1 109 ? -2.783 -4.567 2.464 1.00 80.44 109 CYS A N 1
ATOM 868 C CA . CYS A 1 109 ? -3.686 -3.589 1.844 1.00 80.44 109 CYS A CA 1
ATOM 869 C C . CYS A 1 109 ? -3.795 -3.732 0.315 1.00 80.44 109 CYS A C 1
ATOM 871 O O . CYS A 1 109 ? -4.809 -3.358 -0.276 1.00 80.44 109 CYS A O 1
ATOM 873 N N . HIS A 1 110 ? -2.756 -4.236 -0.354 1.00 84.00 110 HIS A N 1
ATOM 874 C CA . HIS A 1 110 ? -2.660 -4.302 -1.810 1.00 84.00 110 HIS A CA 1
ATOM 875 C C . HIS A 1 110 ? -2.714 -5.739 -2.323 1.00 84.00 110 HIS A C 1
ATOM 877 O O . HIS A 1 110 ? -2.001 -6.623 -1.861 1.00 84.00 110 HIS A O 1
ATOM 883 N N . LYS A 1 111 ? -3.526 -5.954 -3.360 1.00 84.44 111 LYS A N 1
ATOM 884 C CA . LYS A 1 111 ? -3.546 -7.211 -4.122 1.00 84.44 111 LYS A CA 1
ATOM 885 C C . LYS A 1 111 ? -2.420 -7.234 -5.160 1.00 84.44 111 LYS A C 1
ATOM 887 O O . LYS A 1 111 ? -2.007 -6.175 -5.625 1.00 84.44 111 LYS A O 1
ATOM 892 N N . GLU A 1 112 ? -2.033 -8.420 -5.623 1.00 83.81 112 GLU A N 1
ATOM 893 C CA . GLU A 1 112 ? -0.976 -8.605 -6.639 1.00 83.81 112 GLU A CA 1
ATOM 894 C C . GLU A 1 112 ? -1.176 -7.734 -7.891 1.00 83.81 112 GLU A C 1
ATOM 896 O O . GLU A 1 112 ? -0.242 -7.131 -8.415 1.00 83.81 112 GLU A O 1
ATOM 901 N N . ARG A 1 113 ? -2.437 -7.542 -8.302 1.00 82.62 113 ARG A N 1
ATOM 902 C CA . ARG A 1 113 ? -2.799 -6.674 -9.432 1.00 82.62 113 ARG A CA 1
ATOM 903 C C . ARG A 1 113 ? -2.279 -5.227 -9.332 1.00 82.62 113 ARG A C 1
ATOM 905 O O . ARG A 1 113 ? -2.180 -4.538 -10.340 1.00 82.62 113 ARG A O 1
ATOM 912 N N . PHE A 1 114 ? -2.010 -4.730 -8.122 1.00 84.94 114 PHE A N 1
ATOM 913 C CA . PHE A 1 114 ? -1.465 -3.386 -7.918 1.00 84.94 114 PHE A CA 1
ATOM 914 C C . PHE A 1 114 ? 0.016 -3.314 -8.306 1.00 84.94 114 PHE A C 1
ATOM 916 O O . PHE A 1 114 ? 0.449 -2.283 -8.816 1.00 84.94 114 PHE A O 1
ATOM 923 N N . CYS A 1 115 ? 0.765 -4.400 -8.096 1.00 85.06 115 CYS A N 1
ATOM 924 C CA . CYS A 1 115 ? 2.172 -4.520 -8.464 1.00 85.06 115 CYS A CA 1
ATOM 925 C C . CYS A 1 115 ? 2.304 -4.561 -9.992 1.00 85.06 115 CYS A C 1
ATOM 927 O O . CYS A 1 115 ? 2.977 -3.719 -10.590 1.00 85.06 115 CYS A O 1
ATOM 929 N N . ILE A 1 116 ? 1.578 -5.483 -10.630 1.00 81.25 116 ILE A N 1
ATOM 930 C CA . ILE A 1 116 ? 1.674 -5.730 -12.077 1.00 81.25 116 ILE A CA 1
ATOM 931 C C . ILE A 1 116 ? 1.252 -4.518 -12.913 1.00 81.25 116 ILE A C 1
ATOM 933 O O . ILE A 1 116 ? 1.844 -4.257 -13.955 1.00 81.25 116 ILE A O 1
ATOM 937 N N . LYS A 1 117 ? 0.314 -3.697 -12.416 1.00 82.00 117 LYS A N 1
ATOM 938 C CA . LYS A 1 117 ? -0.128 -2.479 -13.110 1.00 82.00 117 LYS A CA 1
ATOM 939 C C . LYS A 1 117 ? 1.030 -1.535 -13.452 1.00 82.00 117 LYS A C 1
ATOM 941 O O . LYS A 1 117 ? 0.966 -0.821 -14.434 1.00 82.00 117 LYS A O 1
ATOM 946 N N . CYS A 1 118 ? 2.091 -1.499 -12.653 1.00 80.88 118 CYS A N 1
ATOM 947 C CA . CYS A 1 118 ? 3.270 -0.693 -12.982 1.00 80.88 118 CYS A CA 1
ATOM 948 C C . CYS A 1 118 ? 4.460 -1.549 -13.421 1.00 80.88 118 CYS A C 1
ATOM 950 O O . CYS A 1 118 ? 5.256 -1.085 -14.231 1.00 80.88 118 CYS A O 1
ATOM 952 N N . HIS A 1 119 ? 4.607 -2.759 -12.876 1.00 80.06 119 HIS A N 1
ATOM 953 C CA . HIS A 1 119 ? 5.780 -3.608 -13.113 1.00 80.06 119 HIS A CA 1
ATOM 954 C C . HIS A 1 119 ? 5.688 -4.457 -14.392 1.00 80.06 119 HIS A C 1
ATOM 956 O O . HIS A 1 119 ? 6.721 -4.896 -14.887 1.00 80.06 119 HIS A O 1
ATOM 962 N N . GLU A 1 120 ? 4.497 -4.617 -14.978 1.00 73.75 120 GLU A N 1
ATOM 963 C CA . GLU A 1 120 ? 4.307 -5.232 -16.304 1.00 73.75 120 GLU A CA 1
ATOM 964 C C . GLU A 1 120 ? 3.976 -4.201 -17.398 1.00 73.75 120 GLU A C 1
ATOM 966 O O . GLU A 1 120 ? 4.246 -4.429 -18.581 1.00 73.75 120 GLU A O 1
ATOM 971 N N . GLU A 1 121 ? 3.418 -3.041 -17.032 1.00 67.25 121 GLU A N 1
ATOM 972 C CA . GLU A 1 121 ? 3.081 -1.998 -18.001 1.00 67.25 121 GLU A CA 1
ATOM 973 C C . GLU A 1 121 ? 4.335 -1.300 -18.554 1.00 67.25 121 GLU A C 1
ATOM 975 O O . GLU A 1 121 ? 5.073 -0.609 -17.853 1.00 67.25 121 GLU A O 1
ATOM 980 N N . ARG A 1 122 ? 4.517 -1.373 -19.878 1.00 60.06 122 ARG A N 1
ATOM 981 C CA . ARG A 1 122 ? 5.594 -0.678 -20.614 1.00 60.06 122 ARG A CA 1
ATOM 982 C C . ARG A 1 122 ? 5.356 0.830 -20.792 1.00 60.06 122 ARG A C 1
ATOM 984 O O . ARG A 1 122 ? 6.143 1.503 -21.454 1.00 60.06 122 ARG A O 1
ATOM 991 N N . ASN A 1 123 ? 4.265 1.354 -20.234 1.00 59.59 123 ASN A N 1
ATOM 992 C CA . ASN A 1 123 ? 3.800 2.730 -20.435 1.00 59.59 123 ASN A CA 1
ATOM 993 C C . ASN A 1 123 ? 4.508 3.744 -19.529 1.00 59.59 123 ASN A C 1
ATOM 995 O O . ASN A 1 123 ? 4.427 4.952 -19.758 1.00 59.59 123 ASN A O 1
ATOM 999 N N . TYR A 1 124 ? 5.204 3.270 -18.496 1.00 60.81 124 TYR A N 1
ATOM 1000 C CA . TYR A 1 124 ? 5.966 4.121 -17.597 1.00 60.81 124 TYR A CA 1
ATOM 1001 C C . TYR A 1 124 ? 7.447 4.064 -17.958 1.00 60.81 124 TYR A C 1
ATOM 1003 O O . TYR A 1 124 ? 8.004 2.996 -18.209 1.00 60.81 124 TYR A O 1
ATOM 1011 N N . ILE A 1 125 ? 8.104 5.228 -17.965 1.00 54.72 125 ILE A N 1
ATOM 1012 C CA . ILE A 1 125 ? 9.563 5.304 -18.065 1.00 54.72 125 ILE A CA 1
ATOM 1013 C C . ILE A 1 125 ? 10.131 4.812 -16.729 1.00 54.72 125 ILE A C 1
ATOM 1015 O O . ILE A 1 125 ? 10.460 5.598 -15.844 1.00 54.72 125 ILE A O 1
ATOM 1019 N N . MET A 1 126 ? 10.203 3.495 -16.570 1.00 58.66 126 MET A N 1
ATOM 1020 C CA . MET A 1 126 ? 10.885 2.851 -15.456 1.00 58.66 126 MET A CA 1
ATOM 1021 C C . MET A 1 126 ? 12.385 2.913 -15.751 1.00 58.66 126 MET A C 1
ATOM 1023 O O . MET A 1 126 ? 12.957 1.982 -16.317 1.00 58.66 126 MET A O 1
ATOM 1027 N N . LEU A 1 127 ? 13.015 4.046 -15.416 1.00 55.38 127 LEU A N 1
ATOM 1028 C CA . LEU A 1 127 ? 14.457 4.267 -15.611 1.00 55.38 127 LEU A CA 1
ATOM 1029 C C . LEU A 1 127 ? 15.321 3.202 -14.913 1.00 55.38 127 LEU A C 1
ATOM 1031 O O . LEU A 1 127 ? 16.459 2.988 -15.326 1.00 55.38 127 LEU A O 1
ATOM 1035 N N . ASP A 1 128 ? 14.763 2.535 -13.900 1.00 59.31 128 ASP A N 1
ATOM 1036 C CA . ASP A 1 128 ? 15.451 1.541 -13.078 1.00 59.31 128 ASP A CA 1
ATOM 1037 C C . ASP A 1 128 ? 15.471 0.126 -13.661 1.00 59.31 128 ASP A C 1
ATOM 1039 O O . ASP A 1 128 ? 16.316 -0.664 -13.248 1.00 59.31 128 ASP A O 1
ATOM 1043 N N . MET A 1 129 ? 14.562 -0.221 -14.583 1.00 66.06 129 MET A N 1
ATOM 1044 C CA . MET A 1 129 ? 14.570 -1.564 -15.180 1.00 66.06 129 MET A CA 1
ATOM 1045 C C . MET A 1 129 ? 15.523 -1.587 -16.364 1.00 66.06 129 MET A C 1
ATOM 1047 O O . MET A 1 129 ? 16.547 -2.255 -16.321 1.00 66.06 129 MET A O 1
ATOM 1051 N N . HIS A 1 130 ? 15.235 -0.780 -17.387 1.00 75.75 130 HIS A N 1
ATOM 1052 C CA . HIS A 1 130 ? 16.080 -0.634 -18.564 1.00 75.75 130 HIS A CA 1
ATOM 1053 C C . HIS A 1 130 ? 15.953 0.791 -19.116 1.00 75.75 130 HIS A C 1
ATOM 1055 O O . HIS A 1 130 ? 14.850 1.317 -19.276 1.00 75.75 130 HIS A O 1
ATOM 1061 N N . LYS A 1 131 ? 17.072 1.425 -19.477 1.00 74.69 131 LYS A N 1
ATOM 1062 C CA . LYS A 1 131 ? 17.044 2.702 -20.214 1.00 74.69 131 LYS A CA 1
ATOM 1063 C C . LYS A 1 131 ? 16.457 2.493 -21.620 1.00 74.69 131 LYS A C 1
ATOM 1065 O O . LYS A 1 131 ? 16.509 1.394 -22.165 1.00 74.69 131 LYS A O 1
ATOM 1070 N N . ARG A 1 132 ? 15.968 3.556 -22.275 1.00 73.62 132 ARG A N 1
ATOM 1071 C CA . ARG A 1 132 ? 15.419 3.474 -23.654 1.00 73.62 132 ARG A CA 1
ATOM 1072 C C . ARG A 1 132 ? 16.387 2.848 -24.668 1.00 73.62 132 ARG A C 1
ATOM 1074 O O . ARG A 1 132 ? 15.959 2.210 -25.620 1.00 73.62 132 ARG A O 1
ATOM 1081 N N . ASN A 1 133 ? 17.688 3.021 -24.460 1.00 81.50 133 ASN A N 1
ATOM 1082 C CA . ASN A 1 133 ? 18.757 2.492 -25.304 1.00 81.50 133 ASN A CA 1
ATOM 1083 C C . ASN A 1 133 ? 19.269 1.109 -24.858 1.00 81.50 133 ASN A C 1
ATOM 1085 O O . ASN A 1 133 ? 20.285 0.648 -25.369 1.00 81.50 133 ASN A O 1
ATOM 1089 N N . TYR A 1 134 ? 18.584 0.420 -23.940 1.00 86.06 134 TYR A N 1
ATOM 1090 C CA . TYR A 1 134 ? 19.041 -0.864 -23.405 1.00 86.06 134 TYR A CA 1
ATOM 1091 C C . TYR A 1 134 ? 19.215 -1.951 -24.471 1.00 86.06 134 TYR A C 1
ATOM 1093 O O . TYR A 1 134 ? 20.104 -2.786 -24.337 1.00 86.06 134 TYR A O 1
ATOM 1101 N N . LYS A 1 135 ? 18.477 -1.891 -25.593 1.00 86.38 135 LYS A N 1
ATOM 1102 C CA . LYS A 1 135 ? 18.687 -2.785 -26.749 1.00 86.38 135 LYS A CA 1
ATOM 1103 C C . LYS A 1 135 ? 20.158 -2.824 -27.201 1.00 86.38 135 LYS A C 1
ATOM 1105 O O . LYS A 1 135 ? 20.617 -3.879 -27.615 1.00 86.38 135 LYS A O 1
ATOM 1110 N N . TYR A 1 136 ? 20.912 -1.736 -27.067 1.00 87.69 136 TYR A N 1
ATOM 1111 C CA . TYR A 1 136 ? 22.322 -1.688 -27.472 1.00 87.69 136 TYR A CA 1
ATOM 1112 C C . TYR A 1 136 ? 23.296 -2.264 -26.433 1.00 87.69 136 TYR A C 1
ATOM 1114 O O . TYR A 1 136 ? 24.430 -2.578 -26.779 1.00 87.69 136 TYR A O 1
ATOM 1122 N N . PHE A 1 137 ? 22.868 -2.426 -25.177 1.00 87.62 137 PHE A N 1
ATOM 1123 C CA . PHE A 1 137 ? 23.737 -2.823 -24.060 1.00 87.62 137 PHE A CA 1
ATOM 1124 C C . PHE A 1 137 ? 23.319 -4.139 -23.392 1.00 87.62 137 PHE A C 1
ATOM 1126 O O . PHE A 1 137 ? 24.112 -4.722 -22.655 1.00 87.62 137 PHE A O 1
ATOM 1133 N N . HIS A 1 138 ? 22.117 -4.649 -23.684 1.00 90.56 138 HIS A N 1
ATOM 1134 C CA . HIS A 1 138 ? 21.587 -5.869 -23.070 1.00 90.56 138 HIS A CA 1
ATOM 1135 C C . HIS A 1 138 ? 22.459 -7.104 -23.329 1.00 90.56 138 HIS A C 1
ATOM 1137 O O . HIS A 1 138 ? 22.379 -8.071 -22.582 1.00 90.56 138 HIS A O 1
ATOM 1143 N N . SER A 1 139 ? 23.310 -7.081 -24.360 1.00 91.38 139 SER A N 1
ATOM 1144 C CA . SER A 1 139 ? 24.247 -8.165 -24.665 1.00 91.38 139 SER A CA 1
ATOM 1145 C C . SER A 1 139 ? 25.261 -8.405 -23.545 1.00 91.38 139 SER A C 1
ATOM 1147 O O . SER A 1 139 ? 25.631 -9.551 -23.307 1.00 91.38 139 SER A O 1
ATOM 1149 N N . ILE A 1 140 ? 25.691 -7.356 -22.838 1.00 91.56 140 ILE A N 1
ATOM 1150 C CA . ILE A 1 140 ? 26.605 -7.467 -21.693 1.00 91.56 140 ILE A CA 1
ATOM 1151 C C . ILE A 1 140 ? 25.885 -8.192 -20.554 1.00 91.56 140 ILE A C 1
ATOM 1153 O O . ILE A 1 140 ? 26.367 -9.186 -20.020 1.00 91.56 140 ILE A O 1
ATOM 1157 N N . ASP A 1 141 ? 24.679 -7.731 -20.246 1.00 89.69 141 ASP A N 1
ATOM 1158 C CA . ASP A 1 141 ? 23.850 -8.251 -19.169 1.00 89.69 141 ASP A CA 1
ATOM 1159 C C . ASP A 1 141 ? 23.372 -9.687 -19.398 1.00 89.69 141 ASP A C 1
ATOM 1161 O O . ASP A 1 141 ? 23.424 -10.497 -18.473 1.00 89.69 141 ASP A O 1
ATOM 1165 N N . ALA A 1 142 ? 22.946 -10.007 -20.620 1.00 90.94 142 ALA A N 1
ATOM 1166 C CA . ALA A 1 142 ? 22.488 -11.336 -21.011 1.00 90.94 142 ALA A CA 1
ATOM 1167 C C . ALA A 1 142 ? 23.627 -12.365 -21.039 1.00 90.94 142 ALA A C 1
ATOM 1169 O O . ALA A 1 142 ? 23.378 -13.552 -20.850 1.00 90.94 142 ALA A O 1
ATOM 1170 N N . ARG A 1 143 ? 24.876 -11.928 -21.260 1.00 90.94 143 ARG A N 1
ATOM 1171 C CA . ARG A 1 143 ? 26.061 -12.795 -21.154 1.00 90.94 143 ARG A CA 1
ATOM 1172 C C . ARG A 1 143 ? 26.446 -13.081 -19.707 1.00 90.94 143 ARG A C 1
ATOM 1174 O O . ARG A 1 143 ? 26.916 -14.176 -19.429 1.00 90.94 143 ARG A O 1
ATOM 1181 N N . LEU A 1 144 ? 26.279 -12.105 -18.813 1.00 92.38 144 LEU A N 1
ATOM 1182 C CA . LEU A 1 144 ? 26.611 -12.259 -17.395 1.00 92.38 144 LEU A CA 1
ATOM 1183 C C . LEU A 1 144 ? 25.618 -13.170 -16.674 1.00 92.38 144 LEU A C 1
ATOM 1185 O O . LEU A 1 144 ? 26.024 -14.080 -15.961 1.00 92.38 144 LEU A O 1
ATOM 1189 N N . ASP A 1 145 ? 24.324 -12.915 -16.854 1.00 89.31 145 ASP A N 1
ATOM 1190 C CA . ASP A 1 145 ? 23.262 -13.717 -16.253 1.00 89.31 145 ASP A CA 1
ATOM 1191 C C . ASP A 1 145 ? 21.977 -13.572 -17.081 1.00 89.31 145 ASP A C 1
ATOM 1193 O O . ASP A 1 145 ? 21.234 -12.607 -16.892 1.00 89.31 145 ASP A O 1
ATOM 1197 N N . PRO A 1 146 ? 21.690 -14.501 -18.009 1.00 86.81 146 PRO A N 1
ATOM 1198 C CA . PRO A 1 146 ? 20.468 -14.447 -18.804 1.00 86.81 146 PRO A CA 1
ATOM 1199 C C . PRO A 1 146 ? 19.210 -14.749 -17.977 1.00 86.81 146 PRO A C 1
ATOM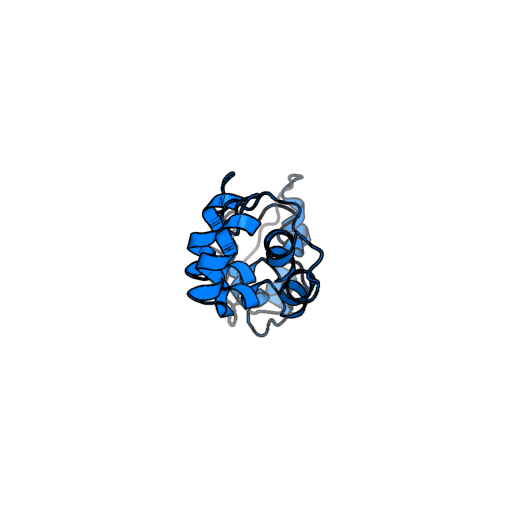 1201 O O . PRO A 1 146 ? 18.135 -14.267 -18.329 1.00 86.81 146 PRO A O 1
ATOM 1204 N N . LYS A 1 147 ? 19.318 -15.476 -16.852 1.00 87.19 147 LYS A N 1
ATOM 1205 C CA . LYS A 1 147 ? 18.154 -15.862 -16.033 1.00 87.19 147 LYS A CA 1
ATOM 1206 C C . LYS A 1 147 ? 17.513 -14.670 -15.327 1.00 87.19 147 LYS A C 1
ATOM 1208 O O . LYS A 1 147 ? 16.337 -14.721 -14.972 1.00 87.19 147 LYS A O 1
ATOM 1213 N N . LYS A 1 148 ? 18.245 -13.566 -15.133 1.00 84.50 148 LYS A N 1
ATOM 1214 C CA . LYS A 1 148 ? 17.673 -12.333 -14.564 1.00 84.50 148 LYS A CA 1
ATOM 1215 C C . LYS A 1 148 ? 16.570 -11.736 -15.441 1.00 84.50 148 LYS A C 1
ATOM 1217 O O . LYS A 1 148 ? 15.682 -11.065 -14.920 1.00 84.50 148 LYS A O 1
ATOM 1222 N N . CYS A 1 149 ? 16.622 -12.001 -16.746 1.00 85.50 149 CYS A N 1
ATOM 1223 C CA . CYS A 1 149 ? 15.637 -11.543 -17.717 1.00 85.50 149 CYS A CA 1
ATOM 1224 C C . CYS A 1 149 ? 14.309 -12.291 -17.555 1.00 85.50 149 CYS A C 1
ATOM 1226 O O . CYS A 1 149 ? 13.256 -11.676 -17.711 1.00 85.50 149 CYS A O 1
ATOM 1228 N N . ASP A 1 150 ? 14.356 -13.567 -17.154 1.00 85.12 150 ASP A N 1
ATOM 1229 C CA . ASP A 1 150 ? 13.196 -14.467 -17.062 1.00 85.12 150 ASP A CA 1
ATOM 1230 C C . ASP A 1 150 ? 12.164 -14.036 -16.010 1.00 85.12 150 ASP A C 1
ATOM 1232 O O . ASP A 1 150 ? 11.022 -14.490 -16.018 1.00 85.12 150 ASP A O 1
ATOM 1236 N N . ARG A 1 151 ? 12.547 -13.112 -15.120 1.00 78.00 151 ARG A N 1
ATOM 1237 C CA . ARG A 1 151 ? 11.644 -12.501 -14.135 1.00 78.00 151 ARG A CA 1
ATOM 1238 C C . ARG A 1 151 ? 10.536 -11.670 -14.780 1.00 78.00 151 ARG A C 1
ATOM 1240 O O . ARG A 1 151 ? 9.464 -11.563 -14.199 1.00 78.00 151 ARG A O 1
ATOM 1247 N N . CYS A 1 152 ? 10.807 -11.080 -15.946 1.00 81.25 152 CYS A N 1
ATOM 1248 C CA . CYS A 1 152 ? 9.863 -10.206 -16.652 1.00 81.25 152 CYS A CA 1
ATOM 1249 C C . CYS A 1 152 ? 9.719 -10.548 -18.145 1.00 81.25 152 CYS A C 1
ATOM 1251 O O . CYS A 1 152 ? 8.721 -10.197 -18.772 1.00 81.25 152 CYS A O 1
ATOM 1253 N N . HIS A 1 153 ? 10.719 -11.188 -18.749 1.00 85.44 153 HIS A N 1
ATOM 1254 C CA . HIS A 1 153 ? 10.756 -11.527 -20.165 1.00 85.44 153 HIS A CA 1
ATOM 1255 C C . HIS A 1 153 ? 10.700 -13.037 -20.348 1.00 85.44 153 HIS A C 1
ATOM 1257 O O . HIS A 1 153 ? 11.512 -13.766 -19.803 1.00 85.44 153 HIS A O 1
ATOM 1263 N N . THR A 1 154 ? 9.774 -13.517 -21.167 1.00 87.44 154 THR A N 1
ATOM 1264 C CA . THR A 1 154 ? 9.726 -14.927 -21.557 1.00 87.44 154 THR A CA 1
ATOM 1265 C C . THR A 1 154 ? 10.764 -15.232 -22.635 1.00 87.44 154 THR A C 1
ATOM 1267 O O . THR A 1 154 ? 11.170 -14.350 -23.392 1.00 87.44 154 THR A O 1
ATOM 1270 N N . VAL A 1 155 ? 11.120 -16.507 -22.810 1.00 86.88 155 VAL A N 1
ATOM 1271 C CA . VAL A 1 155 ? 12.018 -16.951 -23.896 1.00 86.88 155 VAL A CA 1
ATOM 1272 C C . VAL A 1 155 ? 11.530 -16.490 -25.277 1.00 86.88 155 VAL A C 1
ATOM 1274 O O . VAL A 1 155 ? 12.336 -16.113 -26.130 1.00 86.88 155 VAL A O 1
ATOM 1277 N N . SER A 1 156 ? 10.208 -16.432 -25.485 1.00 87.44 156 SER A N 1
ATOM 1278 C CA . SER A 1 156 ? 9.612 -15.939 -26.732 1.00 87.44 156 SER A CA 1
ATOM 1279 C C . SER A 1 156 ? 10.018 -14.495 -27.062 1.00 87.44 156 SER A C 1
ATOM 1281 O O . SER A 1 156 ? 10.233 -14.168 -28.232 1.00 87.44 156 SER A O 1
ATOM 1283 N N . TYR A 1 157 ? 10.214 -13.648 -26.045 1.00 87.12 157 TYR A N 1
ATOM 1284 C CA . TYR A 1 157 ? 10.689 -12.276 -26.215 1.00 87.12 157 TYR A CA 1
ATOM 1285 C C . TYR A 1 157 ? 12.096 -12.242 -26.820 1.00 87.12 157 TYR A C 1
ATOM 1287 O O . TYR A 1 157 ? 12.324 -11.524 -27.793 1.00 87.12 157 TYR A O 1
ATOM 1295 N N . CYS A 1 158 ? 13.012 -13.070 -26.312 1.00 87.81 158 CYS A N 1
ATOM 1296 C CA . CYS A 1 158 ? 14.374 -13.192 -26.831 1.00 87.81 158 CYS A CA 1
ATOM 1297 C C . CYS A 1 158 ? 14.346 -13.680 -28.282 1.00 87.81 158 CYS A C 1
ATOM 1299 O O . CYS A 1 158 ? 14.967 -13.092 -29.170 1.00 87.81 158 CYS A O 1
ATOM 1301 N N . THR A 1 159 ? 13.559 -14.726 -28.545 1.00 89.12 159 THR A N 1
ATOM 1302 C CA . THR A 1 159 ? 13.483 -15.304 -29.886 1.00 89.12 159 THR A CA 1
ATOM 1303 C C . THR A 1 159 ? 12.913 -14.332 -30.914 1.00 89.12 159 THR A C 1
ATOM 1305 O O . THR A 1 159 ? 13.373 -14.359 -32.043 1.00 89.12 159 THR A O 1
ATOM 1308 N N . SER A 1 160 ? 12.024 -13.403 -30.538 1.00 87.00 160 SER A N 1
ATOM 1309 C CA . SER A 1 160 ? 11.415 -12.455 -31.489 1.00 87.00 160 SER A CA 1
ATOM 1310 C C . SER A 1 160 ? 12.427 -11.657 -32.334 1.00 87.00 160 SER A C 1
ATOM 1312 O O . SER A 1 160 ? 12.157 -11.369 -33.498 1.00 87.00 160 SER A O 1
ATOM 1314 N N . CYS A 1 161 ? 13.608 -11.359 -31.780 1.00 86.56 161 CYS A N 1
ATOM 1315 C CA . CYS A 1 161 ? 14.711 -10.705 -32.489 1.00 86.56 161 CYS A CA 1
ATOM 1316 C C . CYS A 1 161 ? 15.844 -11.679 -32.844 1.00 86.56 161 CYS A C 1
ATOM 1318 O O . CYS A 1 161 ? 16.444 -11.558 -33.907 1.00 86.56 161 CYS A O 1
ATOM 1320 N N . HIS A 1 162 ? 16.150 -12.650 -31.976 1.00 87.00 162 HIS A N 1
ATOM 1321 C CA . HIS A 1 162 ? 17.305 -13.538 -32.152 1.00 87.00 162 HIS A CA 1
ATOM 1322 C C . HIS A 1 162 ? 17.066 -14.721 -33.102 1.00 87.00 162 HIS A C 1
ATOM 1324 O O . HIS A 1 162 ? 18.026 -15.401 -33.454 1.00 87.00 162 HIS A O 1
ATOM 1330 N N . THR A 1 163 ? 15.829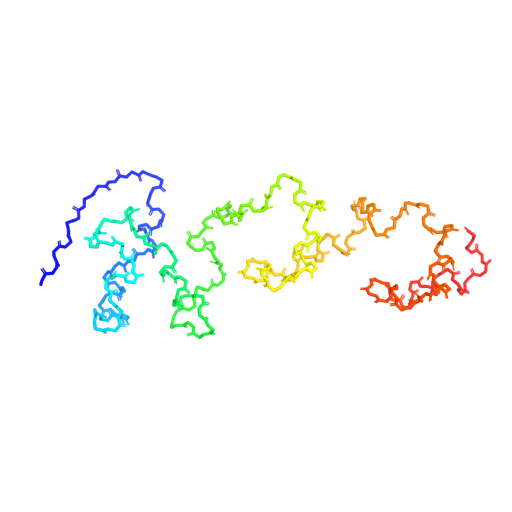 -14.961 -33.553 1.00 83.94 163 THR A N 1
ATOM 1331 C CA . THR A 1 163 ? 15.532 -15.966 -34.592 1.00 83.94 163 THR A CA 1
ATOM 1332 C C . THR A 1 163 ? 15.332 -15.363 -35.981 1.00 83.94 163 THR A C 1
ATOM 1334 O O . THR A 1 163 ? 15.275 -16.111 -36.956 1.00 83.94 163 THR A O 1
ATOM 1337 N N . ASN A 1 164 ? 15.270 -14.030 -36.111 1.00 69.75 164 ASN A N 1
ATOM 1338 C CA . ASN A 1 164 ? 15.108 -13.358 -37.398 1.00 69.75 164 ASN A CA 1
ATOM 1339 C C . ASN A 1 164 ? 16.345 -12.506 -37.749 1.00 69.75 164 ASN A C 1
ATOM 1341 O O . ASN A 1 164 ? 16.494 -11.403 -37.220 1.00 69.75 164 ASN A O 1
ATOM 1345 N N . PRO A 1 165 ? 17.196 -12.935 -38.701 1.00 61.31 165 PRO A N 1
ATOM 1346 C CA . PRO A 1 165 ? 18.409 -12.204 -39.084 1.00 61.31 165 PRO A CA 1
ATOM 1347 C C . PRO A 1 165 ? 18.155 -10.832 -39.745 1.00 61.31 165 PRO A C 1
ATOM 1349 O O . PRO A 1 165 ? 19.110 -10.132 -40.078 1.00 61.31 165 PRO A O 1
ATOM 1352 N N . ARG A 1 166 ? 16.893 -10.426 -39.954 1.00 61.03 166 ARG A N 1
ATOM 1353 C CA . ARG A 1 166 ? 16.517 -9.151 -40.594 1.00 61.03 166 ARG A CA 1
ATOM 1354 C C . ARG A 1 166 ? 16.110 -8.033 -39.631 1.00 61.03 166 ARG A C 1
ATOM 1356 O O . ARG A 1 166 ? 15.938 -6.906 -40.085 1.00 61.03 166 ARG A O 1
ATOM 1363 N N . ILE A 1 167 ? 15.969 -8.300 -38.332 1.00 59.78 167 ILE A N 1
ATOM 1364 C CA . ILE A 1 167 ? 15.651 -7.258 -37.345 1.00 59.78 167 ILE A CA 1
ATOM 1365 C C . ILE A 1 167 ? 16.968 -6.678 -36.813 1.00 59.78 167 ILE A C 1
ATOM 1367 O O . ILE A 1 167 ? 17.511 -7.150 -35.817 1.00 59.78 167 ILE A O 1
ATOM 1371 N N . LYS A 1 168 ? 17.501 -5.672 -37.520 1.00 52.16 168 LYS A N 1
ATOM 1372 C CA . LYS A 1 168 ? 18.538 -4.774 -36.986 1.00 52.16 168 LYS A CA 1
ATOM 1373 C C . LYS A 1 168 ? 17.899 -3.737 -36.067 1.00 52.16 168 LYS A C 1
ATOM 1375 O O . LYS A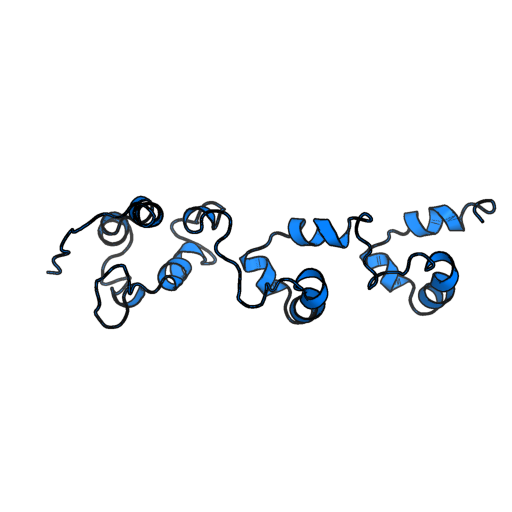 1 168 ? 16.891 -3.120 -36.460 1.00 52.16 168 LYS A O 1
#